Protein AF-A0A1Y2T7H3-F1 (afdb_monomer_lite)

Radius of gyration: 12.76 Å; chains: 1; bounding box: 27×28×32 Å

Sequence (76 aa):
YHQYSVFISLLLSRGWMTVHPKDTHLARIKFCQSYLNKVYIMHIFEELKPYCDKNPYSSTQIIKGKPADEILISTK

Structure (mmCIF, N/CA/C/O backbone):
data_AF-A0A1Y2T7H3-F1
#
_entry.id   AF-A0A1Y2T7H3-F1
#
loop_
_atom_site.group_PDB
_atom_site.id
_atom_site.type_symbol
_atom_site.label_atom_id
_atom_site.label_alt_id
_atom_site.label_comp_id
_atom_site.label_asym_id
_atom_site.label_entity_id
_atom_site.label_seq_id
_atom_site.pdbx_PDB_ins_code
_atom_site.Cartn_x
_atom_site.Cartn_y
_atom_site.Cartn_z
_atom_site.occupancy
_atom_site.B_iso_or_equiv
_atom_site.auth_seq_id
_atom_site.auth_comp_id
_atom_site.auth_asym_id
_atom_site.auth_atom_id
_atom_site.pdbx_PDB_model_num
ATOM 1 N N . TYR A 1 1 ? -3.969 -9.688 -15.924 1.00 60.56 1 TYR A N 1
ATOM 2 C CA . TYR A 1 1 ? -5.167 -8.821 -15.954 1.00 60.56 1 TYR A CA 1
ATOM 3 C C . TYR A 1 1 ? -5.731 -8.536 -14.569 1.00 60.56 1 TYR A C 1
ATOM 5 O O . TYR A 1 1 ? -5.827 -7.368 -14.226 1.00 60.56 1 TYR A O 1
ATOM 13 N N . HIS A 1 2 ? -6.023 -9.551 -13.749 1.00 80.25 2 HIS A N 1
ATOM 14 C CA . HIS A 1 2 ? -6.622 -9.355 -12.419 1.00 80.25 2 HIS A CA 1
ATOM 15 C C . HIS A 1 2 ? -5.825 -8.414 -11.488 1.00 80.25 2 HIS A C 1
ATOM 17 O O . HIS A 1 2 ? -6.375 -7.458 -10.952 1.00 80.25 2 HIS A O 1
ATOM 23 N N . GLN A 1 3 ? -4.505 -8.578 -11.383 1.00 80.19 3 GLN A N 1
ATOM 24 C CA . GLN A 1 3 ? -3.695 -7.703 -10.522 1.00 80.19 3 GLN A CA 1
ATOM 25 C C . GLN A 1 3 ? -3.594 -6.257 -11.026 1.00 80.19 3 GLN A C 1
ATOM 27 O O . GLN A 1 3 ? -3.528 -5.335 -10.222 1.00 80.19 3 GLN A O 1
ATOM 32 N N . TYR A 1 4 ? -3.673 -6.029 -12.342 1.00 82.44 4 TYR A N 1
ATOM 33 C CA . TYR A 1 4 ? -3.743 -4.672 -12.897 1.00 82.44 4 TYR A CA 1
ATOM 34 C C . TYR A 1 4 ? -5.015 -3.948 -12.440 1.00 82.44 4 TYR A C 1
ATOM 36 O O . TYR A 1 4 ? -4.944 -2.793 -12.026 1.00 82.44 4 TYR A O 1
ATOM 44 N N . SER A 1 5 ? -6.169 -4.628 -12.449 1.00 85.69 5 SER A N 1
ATOM 45 C CA . SER A 1 5 ? -7.407 -4.052 -11.909 1.00 85.69 5 SER A CA 1
ATOM 46 C C . SER A 1 5 ? -7.333 -3.805 -10.402 1.00 85.69 5 SER A C 1
ATOM 48 O O . SER A 1 5 ? -7.861 -2.795 -9.935 1.00 85.69 5 SER A O 1
ATOM 50 N N . VAL A 1 6 ? -6.637 -4.665 -9.649 1.00 84.94 6 VAL A N 1
ATOM 51 C CA . VAL A 1 6 ? -6.402 -4.466 -8.209 1.00 84.94 6 VAL A CA 1
ATOM 52 C C . VAL A 1 6 ? -5.566 -3.207 -7.983 1.00 84.94 6 VAL A C 1
ATOM 54 O O . VAL A 1 6 ? -5.984 -2.331 -7.231 1.00 84.94 6 VAL A O 1
ATOM 57 N N . PHE A 1 7 ? -4.451 -3.035 -8.700 1.00 85.31 7 PHE A N 1
ATOM 58 C CA . PHE A 1 7 ? -3.618 -1.832 -8.590 1.00 85.31 7 PHE A CA 1
ATOM 59 C C . PHE A 1 7 ? -4.375 -0.543 -8.923 1.00 85.31 7 PHE A C 1
ATOM 61 O O . PHE A 1 7 ? -4.265 0.434 -8.181 1.00 85.31 7 PHE A O 1
ATOM 68 N N . ILE A 1 8 ? -5.176 -0.537 -9.992 1.00 86.00 8 ILE A N 1
ATOM 69 C CA . ILE A 1 8 ? -5.997 0.628 -10.357 1.00 86.00 8 ILE A CA 1
ATOM 70 C C . ILE A 1 8 ? -7.031 0.924 -9.261 1.00 86.00 8 ILE A C 1
ATOM 72 O O . ILE A 1 8 ? -7.181 2.073 -8.853 1.00 86.00 8 ILE A O 1
ATOM 76 N N . SER A 1 9 ? -7.697 -0.102 -8.728 1.00 85.44 9 SER A N 1
ATOM 77 C CA . SER A 1 9 ? -8.689 0.057 -7.654 1.00 85.44 9 SER A CA 1
ATOM 78 C C . SER A 1 9 ? -8.064 0.598 -6.361 1.00 85.44 9 SER A C 1
ATOM 80 O O . SER A 1 9 ? -8.651 1.432 -5.668 1.00 85.44 9 SER A O 1
ATOM 82 N N . LEU A 1 10 ? -6.838 0.174 -6.042 1.00 86.12 10 LEU A N 1
ATOM 83 C CA . LEU A 1 10 ? -6.090 0.688 -4.896 1.00 86.12 10 LEU A CA 1
ATOM 84 C C . LEU A 1 10 ? -5.688 2.153 -5.098 1.00 86.12 10 LEU A C 1
ATOM 86 O O . LEU A 1 10 ? -5.861 2.953 -4.181 1.00 86.12 10 LEU A O 1
ATOM 90 N N . LEU A 1 11 ? -5.227 2.528 -6.293 1.00 86.69 11 LEU A N 1
ATOM 91 C CA . LEU A 1 11 ? -4.897 3.919 -6.628 1.00 86.69 11 LEU A CA 1
ATOM 92 C C . LEU A 1 11 ? -6.116 4.849 -6.560 1.00 86.69 11 LEU A C 1
ATOM 94 O O . LEU A 1 11 ? -5.992 5.970 -6.081 1.00 86.69 11 LEU A O 1
ATOM 98 N N . LEU A 1 12 ? -7.295 4.384 -6.981 1.00 86.56 12 LEU A N 1
ATOM 99 C CA . LEU A 1 12 ? -8.536 5.168 -6.920 1.00 86.56 12 LEU A CA 1
ATOM 100 C C . LEU A 1 12 ? -9.119 5.312 -5.503 1.00 86.56 12 LEU A C 1
ATOM 102 O O . LEU A 1 12 ? -10.054 6.085 -5.313 1.00 86.56 12 LEU A O 1
ATOM 106 N N . SER A 1 13 ? -8.603 4.575 -4.515 1.00 84.50 13 SER A N 1
ATOM 107 C CA . SER A 1 13 ? -9.106 4.609 -3.136 1.00 84.50 13 SER A CA 1
ATOM 108 C C . SER A 1 13 ? -8.195 5.411 -2.201 1.00 84.50 13 SER A C 1
ATOM 110 O O . SER A 1 13 ? -8.374 6.614 -2.038 1.00 84.50 13 SER A O 1
ATOM 112 N N . ARG A 1 14 ? -7.232 4.753 -1.547 1.00 83.75 14 ARG A N 1
ATOM 113 C CA . ARG A 1 14 ? -6.251 5.375 -0.629 1.00 83.75 14 ARG A CA 1
ATOM 114 C C . ARG A 1 14 ? -4.810 5.008 -0.994 1.00 83.75 14 ARG A C 1
ATOM 116 O O . ARG A 1 14 ? -3.925 5.000 -0.142 1.00 83.75 14 ARG A O 1
ATOM 123 N N . GLY A 1 15 ? -4.586 4.656 -2.256 1.00 87.25 15 GLY A N 1
ATOM 124 C CA . GLY A 1 15 ? -3.268 4.386 -2.807 1.00 87.25 15 GLY A CA 1
ATOM 125 C C . GLY A 1 15 ? -2.632 5.638 -3.389 1.00 87.25 15 GLY A C 1
ATOM 126 O O . GLY A 1 15 ? -3.312 6.547 -3.854 1.00 87.25 15 GLY A O 1
ATOM 127 N N . TRP A 1 16 ? -1.308 5.680 -3.386 1.00 90.31 16 TRP A N 1
ATOM 128 C CA . TRP A 1 16 ? -0.539 6.706 -4.071 1.00 90.31 16 TRP A CA 1
ATOM 129 C C . TRP A 1 16 ? 0.706 6.095 -4.695 1.00 90.31 16 TRP A C 1
ATOM 131 O O . TRP A 1 16 ? 1.231 5.078 -4.242 1.00 90.31 16 TRP A O 1
ATOM 141 N N . MET A 1 17 ? 1.191 6.734 -5.751 1.00 87.88 17 MET A N 1
ATOM 142 C CA . MET A 1 17 ? 2.420 6.336 -6.417 1.00 87.88 17 MET A CA 1
ATOM 143 C C . MET A 1 17 ? 3.568 7.221 -5.938 1.00 87.88 17 MET A C 1
ATOM 145 O O . MET A 1 17 ? 3.444 8.442 -5.873 1.00 87.88 17 MET A O 1
ATOM 149 N N . THR A 1 18 ? 4.699 6.608 -5.611 1.00 87.62 18 THR A N 1
ATOM 150 C CA . THR A 1 18 ? 5.953 7.309 -5.338 1.00 87.62 18 THR A CA 1
ATOM 151 C C . THR A 1 18 ? 6.968 6.929 -6.399 1.00 87.62 18 THR A C 1
ATOM 153 O O . THR A 1 18 ? 7.301 5.753 -6.527 1.00 87.62 18 THR A O 1
ATOM 156 N N . VAL A 1 19 ? 7.464 7.916 -7.138 1.00 86.88 19 VAL A N 1
ATOM 157 C CA . VAL A 1 19 ? 8.518 7.728 -8.140 1.00 86.88 19 VAL A CA 1
ATOM 158 C C . VAL A 1 19 ? 9.867 7.994 -7.485 1.00 86.88 19 VAL A C 1
ATOM 160 O O . VAL A 1 19 ? 10.002 8.932 -6.695 1.00 86.88 19 VAL A O 1
ATOM 163 N N . HIS A 1 20 ? 10.861 7.155 -7.765 1.00 82.12 20 HIS A N 1
ATOM 164 C CA . HIS A 1 20 ? 12.192 7.349 -7.217 1.00 82.12 20 HIS A CA 1
ATOM 165 C C . HIS A 1 20 ? 12.830 8.626 -7.806 1.00 82.12 20 HIS A C 1
ATOM 167 O O . HIS A 1 20 ? 12.860 8.797 -9.023 1.00 82.12 20 HIS A O 1
ATOM 173 N N . PRO A 1 21 ? 13.387 9.530 -6.978 1.00 79.06 21 PRO A N 1
ATOM 174 C CA . PRO A 1 21 ? 13.830 10.852 -7.436 1.00 79.06 21 PRO A CA 1
ATOM 175 C C . PRO A 1 21 ? 15.018 10.810 -8.407 1.00 79.06 21 PRO A C 1
ATOM 177 O O . PRO A 1 21 ? 15.237 11.765 -9.141 1.00 79.06 21 PRO A O 1
ATOM 180 N N . LYS A 1 22 ? 15.798 9.721 -8.399 1.00 81.25 22 LYS A N 1
ATOM 181 C CA . LYS A 1 22 ? 16.957 9.528 -9.291 1.00 81.25 22 LYS A CA 1
ATOM 182 C C . LYS A 1 22 ? 16.680 8.603 -10.474 1.00 81.25 22 LYS A C 1
ATOM 184 O O . LYS A 1 22 ? 17.488 8.563 -11.390 1.00 81.25 22 LYS A O 1
ATOM 189 N N . ASP A 1 23 ? 15.592 7.838 -10.421 1.00 81.56 23 ASP A N 1
ATOM 190 C CA . ASP A 1 23 ? 15.261 6.859 -11.454 1.00 81.56 23 ASP A CA 1
ATOM 191 C C . ASP A 1 23 ? 13.750 6.856 -11.665 1.00 81.56 23 ASP A C 1
ATOM 193 O O . ASP A 1 23 ? 12.982 6.277 -10.895 1.00 81.56 23 ASP A O 1
ATOM 197 N N . THR A 1 24 ? 13.321 7.556 -12.707 1.00 75.31 24 THR A N 1
ATOM 198 C CA . THR A 1 24 ? 11.906 7.725 -13.031 1.00 75.31 24 THR A CA 1
ATOM 199 C C . THR A 1 24 ? 11.248 6.435 -13.515 1.00 75.31 24 THR A C 1
ATOM 201 O O . THR A 1 24 ? 10.020 6.369 -13.539 1.00 75.31 24 THR A O 1
ATOM 204 N N . HIS A 1 25 ? 12.027 5.397 -13.844 1.00 76.12 25 HIS A N 1
ATOM 205 C CA . HIS A 1 25 ? 11.503 4.076 -14.188 1.00 76.12 25 HIS A CA 1
ATOM 206 C C . HIS A 1 25 ? 11.121 3.253 -12.952 1.00 76.12 25 HIS A C 1
ATOM 208 O O . HIS A 1 25 ? 10.360 2.293 -13.064 1.00 76.12 25 HIS A O 1
ATOM 214 N N . LEU A 1 26 ? 11.593 3.643 -11.764 1.00 78.81 26 LEU A N 1
ATOM 215 C CA . LEU A 1 26 ? 11.263 2.989 -10.503 1.00 78.81 26 LEU A CA 1
ATOM 216 C C . LEU A 1 26 ? 10.084 3.701 -9.835 1.00 78.81 26 LEU A C 1
ATOM 218 O O . LEU A 1 26 ? 10.242 4.592 -8.993 1.00 78.81 26 LEU A O 1
ATOM 222 N N . ALA A 1 27 ? 8.878 3.295 -10.226 1.00 84.12 27 ALA A N 1
ATOM 223 C CA . ALA A 1 27 ? 7.634 3.718 -9.602 1.00 84.12 27 ALA A CA 1
ATOM 224 C C . ALA A 1 27 ? 7.141 2.657 -8.613 1.00 84.12 27 ALA A C 1
ATOM 226 O O . ALA A 1 27 ? 6.977 1.493 -8.962 1.00 84.12 27 ALA A O 1
ATOM 227 N N . ARG A 1 28 ? 6.855 3.086 -7.383 1.00 87.81 28 ARG A N 1
ATOM 228 C CA . ARG A 1 28 ? 6.288 2.240 -6.330 1.00 87.81 28 ARG A CA 1
ATOM 229 C C . ARG A 1 28 ? 4.862 2.646 -6.052 1.00 87.81 28 ARG A C 1
ATOM 231 O O . ARG A 1 28 ? 4.590 3.828 -5.846 1.00 87.81 28 ARG A O 1
ATOM 238 N N . ILE A 1 29 ? 3.972 1.674 -5.969 1.00 88.69 29 ILE A N 1
ATOM 239 C CA . ILE A 1 29 ? 2.613 1.885 -5.496 1.00 88.69 29 ILE A CA 1
ATOM 240 C C . ILE A 1 29 ? 2.608 1.620 -3.997 1.00 88.69 29 ILE A C 1
ATOM 242 O O . ILE A 1 29 ? 3.083 0.590 -3.514 1.00 88.69 29 ILE A O 1
ATOM 246 N N . LYS A 1 30 ? 2.080 2.583 -3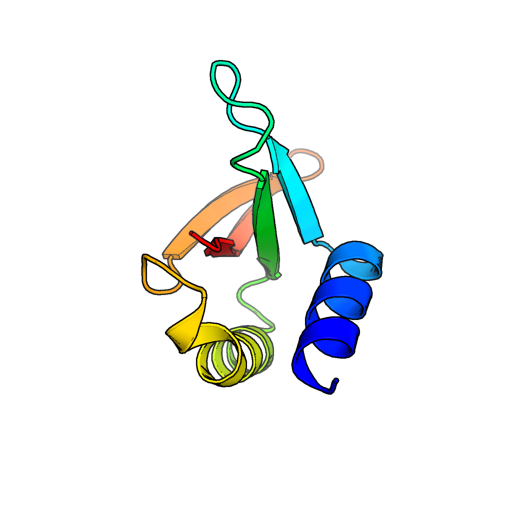.254 1.00 89.38 30 LYS A N 1
ATOM 247 C CA . LYS A 1 30 ? 1.856 2.490 -1.820 1.00 89.38 30 LYS A CA 1
ATOM 248 C C . LYS A 1 30 ? 0.370 2.558 -1.554 1.00 89.38 30 LYS A C 1
ATOM 250 O O . LYS A 1 30 ? -0.356 3.277 -2.232 1.00 89.38 30 LYS A O 1
ATOM 255 N N . PHE A 1 31 ? -0.075 1.813 -0.563 1.00 88.75 31 PHE A N 1
ATOM 256 C CA . PHE A 1 31 ? -1.462 1.810 -0.136 1.00 88.75 31 PHE A CA 1
ATOM 257 C C . PHE A 1 31 ? -1.520 1.731 1.381 1.00 88.75 31 PHE A C 1
ATOM 259 O O . PHE A 1 31 ? -0.747 0.984 1.986 1.00 88.75 31 PHE A O 1
ATOM 266 N N . CYS A 1 32 ? -2.439 2.480 1.988 1.00 88.94 32 CYS A N 1
ATOM 267 C CA . CYS A 1 32 ? -2.725 2.370 3.410 1.00 88.94 32 CYS A CA 1
ATOM 268 C C . CYS A 1 32 ? -4.210 2.126 3.683 1.00 88.94 32 CYS A C 1
ATOM 270 O O . CYS A 1 32 ? -5.101 2.572 2.954 1.00 88.94 32 CYS A O 1
ATOM 272 N N . GLN A 1 33 ? -4.480 1.434 4.785 1.00 89.94 33 GLN A N 1
ATOM 273 C CA . GLN A 1 33 ? -5.810 1.363 5.375 1.00 89.94 33 GLN A CA 1
ATOM 274 C C . GLN A 1 33 ? -5.734 1.527 6.883 1.00 89.94 33 GLN A C 1
ATOM 276 O O . GLN A 1 33 ? -4.754 1.137 7.504 1.00 89.94 33 GLN A O 1
ATOM 281 N N . SER A 1 34 ? -6.808 2.034 7.478 1.00 88.25 34 SER A N 1
ATOM 282 C CA . SER A 1 34 ? -7.022 1.978 8.916 1.00 88.25 34 SER A CA 1
ATOM 283 C C . SER A 1 34 ? -6.893 0.544 9.424 1.00 88.2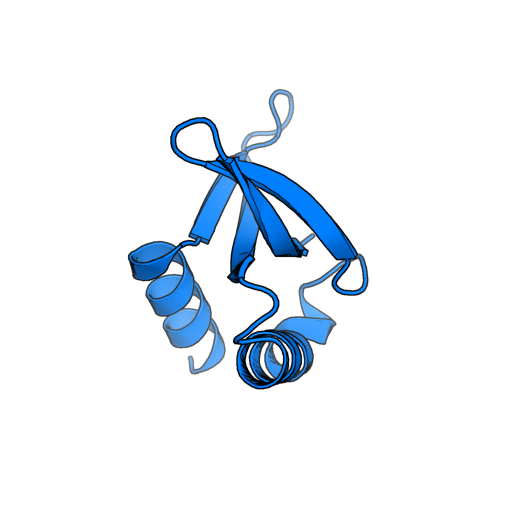5 34 SER A C 1
ATOM 285 O O . SER A 1 34 ? -7.354 -0.404 8.783 1.00 88.25 34 SER A O 1
ATOM 287 N N . TYR A 1 35 ? -6.330 0.397 10.621 1.00 86.88 35 TYR A N 1
ATOM 288 C CA . TYR A 1 35 ? -6.213 -0.884 11.312 1.00 86.88 35 TYR A CA 1
ATOM 289 C C . TYR A 1 35 ? -7.565 -1.606 11.489 1.00 86.88 35 TYR A C 1
ATOM 291 O O . TYR A 1 35 ? -7.613 -2.836 11.529 1.00 86.88 35 TYR A O 1
ATOM 299 N N . LEU A 1 36 ? -8.683 -0.868 11.510 1.00 87.69 36 LEU A N 1
ATOM 300 C CA . LEU A 1 36 ? -10.038 -1.439 11.5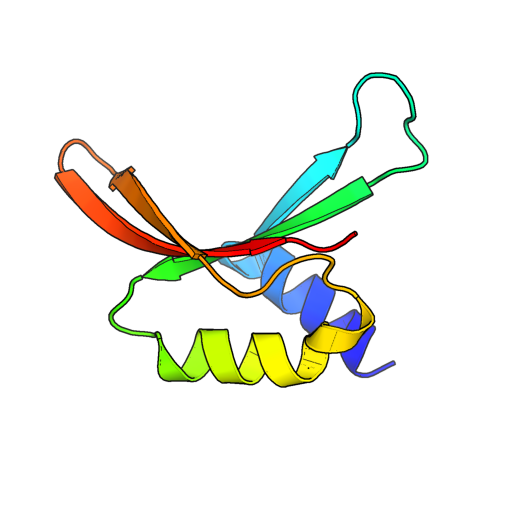27 1.00 87.69 36 LEU A CA 1
ATOM 301 C C . LEU A 1 36 ? -10.309 -2.354 10.319 1.00 87.69 36 LEU A C 1
ATOM 303 O O . LEU A 1 36 ? -11.037 -3.334 10.439 1.00 87.69 36 LEU A O 1
ATOM 307 N N . ASN A 1 37 ? -9.665 -2.085 9.182 1.00 88.62 37 ASN A N 1
ATOM 308 C CA . ASN A 1 37 ? -9.776 -2.860 7.947 1.00 88.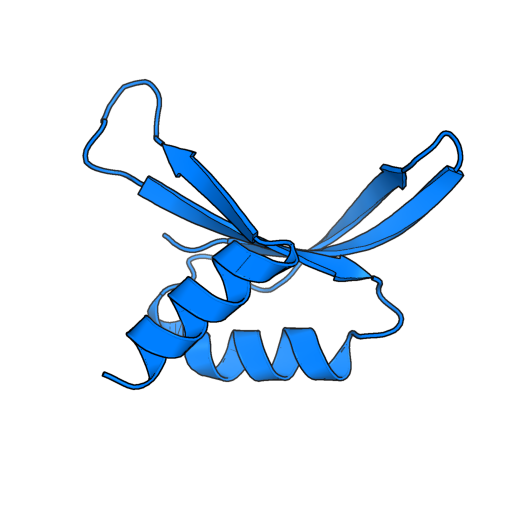62 37 ASN A CA 1
ATOM 309 C C . ASN A 1 37 ? -8.582 -3.809 7.741 1.00 88.62 37 ASN A C 1
ATOM 311 O O . ASN A 1 37 ? -8.230 -4.132 6.604 1.00 88.62 37 ASN A O 1
ATOM 315 N N . LYS A 1 38 ? -7.949 -4.283 8.827 1.00 87.62 38 LYS A N 1
ATOM 316 C CA . LYS A 1 38 ? -6.762 -5.156 8.750 1.00 87.62 38 LYS A CA 1
ATOM 317 C C . LYS A 1 38 ? -6.976 -6.424 7.915 1.00 87.62 38 LYS A C 1
ATOM 319 O O . LYS A 1 38 ? -6.061 -6.875 7.241 1.00 87.62 38 LYS A O 1
ATOM 324 N N . VAL A 1 39 ? -8.179 -6.999 7.944 1.00 90.69 39 VAL A N 1
ATOM 325 C CA . VAL A 1 39 ? -8.491 -8.227 7.193 1.00 90.69 39 VAL A CA 1
ATOM 326 C C . VAL A 1 39 ? -8.435 -7.956 5.690 1.00 90.69 39 VAL A C 1
ATOM 328 O O . VAL A 1 39 ? -7.816 -8.712 4.950 1.00 90.69 39 VAL A O 1
ATOM 331 N N . TYR A 1 40 ? -9.004 -6.829 5.258 1.00 89.06 40 TYR A N 1
ATOM 332 C CA . TYR A 1 40 ? -8.986 -6.404 3.862 1.00 89.06 40 TYR A CA 1
ATOM 333 C C . TYR A 1 40 ? -7.561 -6.143 3.365 1.00 89.06 40 TYR A C 1
ATOM 335 O O . TYR A 1 40 ? -7.157 -6.676 2.338 1.00 89.06 40 TYR A O 1
ATOM 343 N N . ILE A 1 41 ? -6.765 -5.367 4.108 1.00 88.69 41 ILE A N 1
ATOM 344 C CA . ILE A 1 41 ? -5.398 -5.048 3.670 1.00 88.69 41 ILE A CA 1
ATOM 345 C C . ILE A 1 41 ? -4.491 -6.286 3.650 1.00 88.69 41 ILE A C 1
ATOM 347 O O . ILE A 1 41 ? -3.654 -6.400 2.763 1.00 88.69 41 ILE A O 1
ATOM 351 N N . MET A 1 42 ? -4.684 -7.246 4.561 1.00 90.25 42 MET A N 1
ATOM 352 C CA . MET A 1 42 ? -3.947 -8.516 4.530 1.00 90.25 42 MET A CA 1
ATOM 353 C C . MET A 1 42 ? -4.359 -9.396 3.345 1.00 90.25 42 MET A C 1
ATOM 355 O O . MET A 1 42 ? -3.502 -10.028 2.738 1.00 90.25 42 MET A O 1
ATOM 359 N N . HIS A 1 43 ? -5.640 -9.399 2.970 1.00 90.94 43 HIS A N 1
ATOM 360 C CA . HIS A 1 43 ? -6.104 -10.095 1.769 1.00 90.94 43 HIS A CA 1
ATOM 361 C C . HIS A 1 43 ? -5.477 -9.507 0.496 1.00 90.94 43 HIS A C 1
ATOM 363 O O . HIS A 1 43 ? -4.896 -10.236 -0.302 1.00 90.94 43 HIS A O 1
ATOM 369 N N . ILE A 1 44 ? -5.491 -8.177 0.366 1.00 88.62 44 ILE A N 1
ATOM 370 C CA . ILE A 1 44 ? -4.811 -7.473 -0.729 1.00 88.62 44 ILE A CA 1
ATOM 371 C C . ILE A 1 44 ? -3.302 -7.757 -0.720 1.00 88.62 44 ILE A C 1
ATOM 373 O O . ILE A 1 44 ? -2.699 -7.933 -1.777 1.00 88.62 44 ILE A O 1
ATOM 377 N N . PHE A 1 45 ? -2.672 -7.818 0.458 1.00 89.88 45 PHE A N 1
ATOM 378 C CA . PHE A 1 45 ? -1.260 -8.175 0.561 1.00 89.88 45 PHE A CA 1
ATOM 379 C C . PHE A 1 45 ? -0.978 -9.573 0.015 1.00 89.88 45 PHE A C 1
ATOM 381 O O . PHE A 1 45 ? -0.022 -9.723 -0.732 1.00 89.88 45 PHE A O 1
ATOM 388 N N . GLU A 1 46 ? -1.787 -10.580 0.348 1.00 91.00 46 GLU A N 1
ATOM 389 C CA . GLU A 1 46 ? -1.612 -11.940 -0.179 1.00 91.00 46 GLU A CA 1
ATOM 390 C C . GLU A 1 46 ? -1.677 -11.965 -1.716 1.00 91.00 46 GLU A C 1
ATOM 392 O O . GLU A 1 46 ? -0.832 -12.592 -2.355 1.00 91.00 46 GLU A O 1
ATO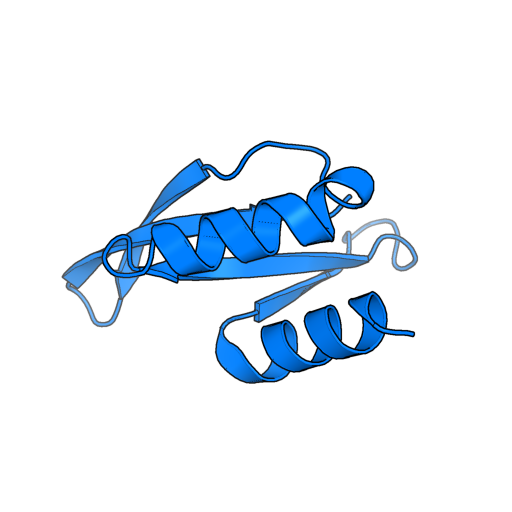M 397 N N . GLU A 1 47 ? -2.592 -11.203 -2.325 1.00 89.38 47 GLU A N 1
ATOM 398 C CA . GLU A 1 47 ? -2.679 -11.083 -3.788 1.00 89.38 47 GLU A CA 1
ATOM 399 C C . GLU A 1 47 ? -1.475 -10.366 -4.414 1.00 89.38 47 GLU A C 1
ATOM 401 O O . GLU A 1 47 ? -1.057 -10.696 -5.528 1.00 89.38 47 GLU A O 1
ATOM 406 N N . LEU A 1 48 ? -0.920 -9.372 -3.717 1.00 88.44 48 LEU A N 1
ATOM 407 C CA . LEU A 1 48 ? 0.167 -8.521 -4.206 1.00 88.44 48 LEU A CA 1
ATOM 408 C C . LEU A 1 48 ? 1.552 -8.945 -3.717 1.00 88.44 48 LEU A C 1
ATOM 410 O O . LEU A 1 48 ? 2.547 -8.353 -4.132 1.00 88.44 48 LEU A O 1
ATOM 414 N N . LYS A 1 49 ? 1.645 -9.986 -2.890 1.00 89.06 49 LYS A N 1
ATOM 415 C CA . LYS A 1 49 ? 2.876 -10.475 -2.260 1.00 89.06 49 LYS A CA 1
ATOM 416 C C . LYS A 1 49 ? 4.055 -10.633 -3.231 1.00 89.06 49 LYS A C 1
ATOM 418 O O . LYS A 1 49 ? 5.154 -10.224 -2.859 1.00 89.06 49 LYS A O 1
ATOM 423 N N . PRO A 1 50 ? 3.881 -11.126 -4.478 1.00 89.62 50 PRO A N 1
ATOM 424 C CA . PRO A 1 50 ? 4.983 -11.207 -5.444 1.00 89.62 50 PRO A CA 1
ATOM 425 C C . PRO A 1 50 ? 5.577 -9.842 -5.839 1.00 89.62 50 PRO A C 1
ATOM 427 O O . PRO A 1 50 ? 6.750 -9.753 -6.204 1.00 89.62 50 PRO A O 1
ATOM 430 N N . TYR A 1 51 ? 4.779 -8.777 -5.743 1.00 88.00 51 TYR A N 1
ATOM 431 C CA . TYR A 1 51 ? 5.106 -7.400 -6.124 1.00 88.00 51 TYR A CA 1
ATOM 432 C C . TYR A 1 51 ? 5.549 -6.538 -4.941 1.00 88.00 51 TYR A C 1
ATOM 434 O O . TYR A 1 51 ? 5.837 -5.357 -5.127 1.00 88.00 51 TYR A O 1
ATOM 442 N N . CYS A 1 52 ? 5.608 -7.094 -3.732 1.00 87.69 52 CYS A N 1
ATOM 443 C CA . CYS A 1 52 ? 6.025 -6.390 -2.526 1.00 87.69 52 CYS A CA 1
ATOM 444 C C . CYS A 1 52 ? 7.435 -6.812 -2.102 1.00 87.69 52 CYS A C 1
ATOM 446 O O . CYS A 1 52 ? 7.797 -7.985 -2.164 1.00 87.69 52 CYS A O 1
ATOM 448 N N . ASP A 1 53 ? 8.238 -5.849 -1.647 1.00 81.12 53 ASP A N 1
ATOM 449 C CA . ASP A 1 53 ? 9.564 -6.114 -1.060 1.00 81.12 53 ASP A CA 1
ATOM 450 C C . ASP A 1 53 ? 9.492 -6.427 0.435 1.00 81.12 53 ASP A C 1
ATOM 452 O O . ASP A 1 53 ? 10.420 -6.995 1.009 1.00 81.12 53 ASP A O 1
ATOM 456 N N . LYS A 1 54 ? 8.413 -5.995 1.094 1.00 86.62 54 LYS A N 1
ATOM 457 C CA . LYS A 1 54 ? 8.261 -6.038 2.548 1.00 86.62 54 LYS A CA 1
ATOM 458 C C . LYS A 1 54 ? 6.845 -6.443 2.927 1.00 86.62 54 LYS A C 1
ATOM 460 O O . LYS A 1 54 ? 5.895 -6.163 2.197 1.00 86.62 54 LYS A O 1
ATOM 465 N N . ASN A 1 55 ? 6.728 -7.053 4.102 1.00 88.56 55 ASN A N 1
ATOM 466 C CA . ASN A 1 55 ? 5.439 -7.317 4.729 1.00 88.56 55 ASN A CA 1
ATOM 467 C C . ASN A 1 55 ? 4.731 -6.001 5.098 1.00 88.56 55 ASN A C 1
ATOM 469 O O . ASN A 1 55 ? 5.405 -4.975 5.272 1.00 88.56 55 ASN A O 1
ATOM 473 N N . PRO A 1 56 ? 3.394 -6.021 5.253 1.00 89.88 56 PRO A N 1
ATOM 474 C CA . PRO A 1 56 ? 2.647 -4.856 5.694 1.00 89.88 56 PRO A CA 1
ATOM 475 C C . PRO A 1 56 ? 3.157 -4.391 7.055 1.00 89.88 56 PRO A C 1
ATOM 477 O O . PRO A 1 56 ? 3.434 -5.212 7.932 1.00 89.88 56 PRO A O 1
ATOM 480 N N . TYR A 1 57 ? 3.273 -3.082 7.242 1.00 88.19 57 TYR A N 1
ATOM 481 C CA . TYR A 1 57 ? 3.758 -2.503 8.491 1.00 88.19 57 TYR A CA 1
ATOM 482 C C . TYR A 1 57 ? 2.781 -1.467 9.032 1.00 88.19 57 TYR A C 1
ATOM 484 O O . TYR A 1 57 ? 2.131 -0.749 8.269 1.00 88.19 57 TYR A O 1
ATOM 492 N N . SER A 1 58 ? 2.674 -1.396 10.358 1.00 86.62 58 SER A N 1
ATOM 493 C CA . SER A 1 58 ? 1.860 -0.383 11.024 1.00 86.62 58 SER A CA 1
ATOM 494 C C . SER A 1 58 ? 2.546 0.978 10.945 1.00 86.62 58 SER A C 1
ATOM 496 O O . SER A 1 58 ? 3.753 1.101 11.159 1.00 86.62 58 SER A O 1
ATOM 498 N N . SER A 1 59 ? 1.769 2.006 10.644 1.00 84.75 59 SER A N 1
ATOM 499 C CA . SER A 1 59 ? 2.184 3.397 10.619 1.00 84.75 59 SER A CA 1
ATOM 500 C C . SER A 1 59 ? 1.115 4.220 11.319 1.00 84.75 59 SER A C 1
ATOM 502 O O . SER A 1 59 ? -0.051 4.195 10.933 1.00 84.75 59 SER A O 1
ATOM 504 N N . THR A 1 60 ? 1.515 4.957 12.349 1.00 83.25 60 THR A N 1
ATOM 505 C CA . THR A 1 60 ? 0.642 5.947 12.975 1.00 83.25 60 THR A CA 1
ATOM 506 C C . THR A 1 60 ? 0.812 7.257 12.215 1.00 83.25 60 THR A C 1
ATOM 508 O O . THR A 1 60 ? 1.895 7.846 12.216 1.00 83.25 60 THR A O 1
ATOM 511 N N . GLN A 1 61 ? -0.241 7.701 11.532 1.00 78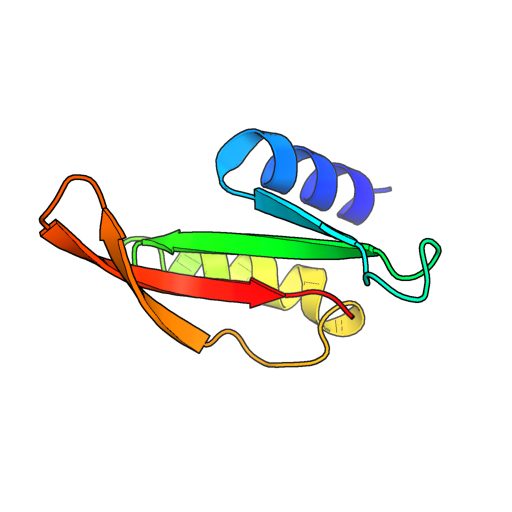.56 61 GLN A N 1
ATOM 512 C CA . GLN A 1 61 ? -0.256 8.981 10.826 1.00 78.56 61 GLN A CA 1
ATOM 513 C C . GLN A 1 61 ? -1.181 9.966 11.531 1.00 78.56 61 GLN A C 1
ATOM 515 O O . GLN A 1 61 ? -2.214 9.589 12.080 1.00 78.56 61 GLN A O 1
ATOM 520 N N . ILE A 1 62 ? -0.826 11.251 11.512 1.00 79.69 62 ILE A N 1
ATOM 521 C CA . ILE A 1 62 ? -1.708 12.306 12.014 1.00 79.69 62 ILE A CA 1
ATOM 522 C C . ILE A 1 62 ? -2.660 12.689 10.882 1.00 79.69 62 ILE A C 1
ATOM 524 O O . ILE A 1 62 ? -2.283 13.395 9.950 1.00 79.69 62 ILE A O 1
ATOM 528 N N . ILE A 1 63 ? -3.909 12.237 10.970 1.00 76.06 63 ILE A N 1
ATOM 529 C CA . ILE A 1 63 ? -4.958 12.551 10.000 1.00 76.06 63 ILE A CA 1
ATOM 530 C C . ILE A 1 63 ? -5.908 13.554 10.646 1.00 76.06 63 ILE A C 1
ATOM 532 O O . ILE A 1 63 ? -6.526 13.274 11.671 1.00 76.06 63 ILE A O 1
ATOM 536 N N . LYS A 1 64 ? -6.026 14.749 10.050 1.00 78.38 64 LYS A N 1
ATOM 537 C CA . LYS A 1 64 ? -6.877 15.845 10.560 1.00 78.38 64 LYS A CA 1
ATOM 538 C C . LYS A 1 64 ? -6.613 16.176 12.043 1.00 78.38 64 LYS A C 1
ATOM 540 O O . LYS A 1 64 ? -7.544 16.399 12.812 1.00 78.38 64 LYS A O 1
ATOM 545 N N . GLY A 1 65 ? -5.342 16.168 12.449 1.00 82.12 65 GLY A N 1
ATOM 546 C CA . GLY A 1 65 ? -4.929 16.489 13.820 1.00 82.12 65 GLY A CA 1
ATOM 547 C C . GLY A 1 65 ? -5.167 15.381 14.852 1.00 82.12 65 GLY A C 1
ATOM 548 O O . GLY A 1 65 ? -4.948 15.618 16.035 1.00 82.12 65 GLY A O 1
ATOM 549 N N . LYS A 1 66 ? -5.592 14.179 14.438 1.00 81.69 66 LYS A N 1
ATOM 550 C CA . LYS A 1 66 ? -5.738 13.013 15.322 1.00 81.69 66 LYS A CA 1
ATOM 551 C C . LYS A 1 66 ? -4.795 11.886 14.893 1.00 81.69 66 LYS A C 1
ATOM 553 O O . LYS A 1 66 ? -4.637 11.678 13.688 1.00 81.69 66 LYS A O 1
ATOM 558 N N . PRO A 1 67 ? -4.179 11.153 15.837 1.00 81.94 67 PRO A N 1
ATOM 559 C CA . PRO A 1 67 ? -3.436 9.949 15.499 1.00 81.94 67 PRO A CA 1
ATOM 560 C C . PRO A 1 67 ? -4.405 8.903 14.941 1.00 81.94 67 PRO A C 1
ATOM 562 O O . PRO A 1 67 ? -5.466 8.650 15.512 1.00 81.94 67 PRO A O 1
ATOM 565 N N . ALA A 1 68 ? -4.042 8.326 13.805 1.00 82.94 68 ALA A N 1
ATOM 566 C CA . ALA A 1 68 ? -4.752 7.239 13.166 1.00 82.94 68 ALA A CA 1
ATOM 567 C C . ALA A 1 68 ? -3.768 6.094 12.936 1.00 82.94 68 ALA A C 1
ATOM 569 O O . ALA A 1 68 ? -2.733 6.277 12.291 1.00 82.94 68 ALA A O 1
ATOM 570 N N . ASP A 1 69 ? -4.104 4.921 13.466 1.00 88.56 69 ASP A N 1
ATOM 571 C CA . ASP A 1 69 ? -3.337 3.710 13.216 1.00 88.56 69 ASP A CA 1
ATOM 572 C C . ASP A 1 69 ? -3.735 3.118 11.869 1.00 88.56 69 ASP A C 1
ATOM 574 O O . ASP A 1 69 ? -4.890 2.735 11.632 1.00 88.56 69 ASP A O 1
ATOM 578 N N . GLU A 1 70 ? -2.756 3.044 10.978 1.00 90.00 70 GLU A N 1
ATOM 579 C CA . GLU A 1 70 ? -2.907 2.512 9.636 1.00 90.00 70 GLU A CA 1
ATOM 580 C C . GLU A 1 70 ? -1.908 1.378 9.394 1.00 90.00 70 GLU A C 1
ATOM 582 O O . GLU A 1 70 ? -0.832 1.318 9.982 1.00 90.00 70 GLU A O 1
ATOM 587 N N . ILE A 1 71 ? -2.271 0.451 8.519 1.00 90.19 71 ILE A N 1
ATOM 588 C CA . ILE A 1 71 ? -1.381 -0.560 7.958 1.00 90.19 71 ILE A CA 1
ATOM 589 C C . ILE A 1 71 ? -1.024 -0.103 6.550 1.00 90.19 71 ILE A C 1
ATOM 591 O O . ILE A 1 71 ? -1.890 0.366 5.810 1.00 90.19 71 ILE A O 1
ATOM 595 N N . LEU A 1 72 ? 0.247 -0.240 6.184 1.00 90.81 72 LEU A N 1
ATOM 596 C CA . LEU A 1 72 ? 0.786 0.230 4.917 1.00 90.81 72 LEU A CA 1
ATOM 597 C C . LEU A 1 72 ? 1.445 -0.918 4.148 1.00 90.81 72 LEU A C 1
ATOM 599 O O . LEU A 1 72 ? 2.181 -1.723 4.720 1.00 90.81 72 LEU A O 1
ATOM 603 N N . ILE A 1 73 ? 1.185 -0.968 2.842 1.00 90.88 73 ILE A N 1
ATOM 604 C CA . ILE A 1 73 ? 1.809 -1.877 1.876 1.00 90.88 73 ILE A CA 1
ATOM 605 C C . ILE A 1 73 ? 2.541 -1.040 0.826 1.00 90.88 73 ILE A C 1
ATOM 607 O O . ILE A 1 73 ? 2.024 -0.023 0.366 1.00 90.88 73 ILE A O 1
ATOM 611 N N . SER A 1 74 ? 3.737 -1.477 0.431 1.00 90.06 74 SER A N 1
ATOM 612 C CA . SER A 1 74 ? 4.517 -0.868 -0.651 1.00 90.06 74 SER A CA 1
ATOM 613 C C . SER A 1 74 ? 4.972 -1.938 -1.634 1.00 90.06 74 SER A C 1
ATOM 615 O O . SER A 1 74 ? 5.473 -2.986 -1.218 1.00 90.06 74 SER A O 1
ATOM 617 N N . THR A 1 75 ? 4.847 -1.655 -2.928 1.00 89.06 75 THR A N 1
ATOM 618 C CA . THR A 1 75 ? 5.470 -2.469 -3.978 1.00 89.06 75 THR A CA 1
ATOM 619 C C . THR A 1 75 ? 6.972 -2.197 -4.084 1.00 89.06 75 THR A C 1
ATOM 621 O O . THR A 1 75 ? 7.470 -1.235 -3.478 1.00 89.06 75 THR A O 1
ATOM 624 N N . LYS A 1 76 ? 7.663 -3.064 -4.835 1.00 83.12 76 LYS A N 1
ATOM 625 C CA . LYS A 1 76 ? 9.084 -2.928 -5.205 1.00 83.12 76 LYS A CA 1
ATOM 626 C C . LYS A 1 76 ? 9.335 -1.696 -6.064 1.00 83.12 76 LYS A C 1
ATOM 628 O O . LYS A 1 76 ? 8.428 -1.370 -6.860 1.00 83.12 76 LYS A O 1
#

Secondary structure (DSSP, 8-state):
-HHHHHHHHHHTTTEEEEEETTEEEEEEEEEEEEGGGHHHHHHHHHHHGGGBSS--EEEEEEETTEEEEEEEEEB-

pLDDT: mean 85.57, std 4.95, range [60.56, 91.0]

Foldseek 3Di:
DVVVVVLVVQCVPAKDWDADPVHNVDIKIKHKDFPVCVVVVVVSCVVCVVFFPDDWDWDFDQDPNRTTIMIMTMGD